Protein AF-A0A651HF31-F1 (afdb_monomer_lite)

pLDDT: mean 86.73, std 5.64, range [63.97, 93.12]

Secondary structure (DSSP, 8-state):
-GGGGT-EEEEEE-TT-TT-EEEEEE-S-HHHHHHHHTSHHHHHHHHHTT--GGG---------

Radius of gyration: 12.78 Å; chains: 1; bounding box: 28×28×31 Å

Sequence (64 aa):
MFGRIGVTARIFRAPGHPNLTGLIFEVPDMDQFQSFMASEEVAHAMQEDRLKVETVRVLGEITP

Foldseek 3Di:
DCVVQVKDKDWDADDPCRLDIDIDIDHPDPVVVVVVCPDPVVVVVCVVNVPDPVPDDDDDDDDD

Structure (mmCIF, N/CA/C/O backbone):
data_AF-A0A651HF31-F1
#
_entry.id   AF-A0A651HF31-F1
#
loop_
_atom_site.group_PDB
_atom_site.id
_atom_site.type_symbol
_atom_site.label_atom_id
_atom_site.label_alt_id
_atom_site.label_comp_id
_atom_site.label_asym_id
_atom_site.label_entity_id
_atom_site.label_seq_id
_atom_site.pdbx_PDB_ins_code
_atom_site.Cartn_x
_atom_site.Cartn_y
_atom_site.Cartn_z
_atom_site.occupancy
_atom_site.B_iso_or_equiv
_atom_site.auth_seq_id
_atom_site.auth_comp_id
_atom_site.auth_asym_id
_atom_site.auth_atom_id
_atom_site.pdbx_PDB_model_num
ATOM 1 N N . MET A 1 1 ? 8.674 -0.114 10.137 1.00 85.44 1 MET A N 1
ATOM 2 C CA . MET A 1 1 ? 7.623 0.904 10.333 1.00 85.44 1 MET A CA 1
ATOM 3 C C . MET A 1 1 ? 6.242 0.249 10.491 1.00 85.44 1 MET A C 1
ATOM 5 O O . MET A 1 1 ? 5.781 0.159 11.619 1.00 85.44 1 MET A O 1
ATOM 9 N N . PHE A 1 2 ? 5.644 -0.312 9.432 1.00 87.25 2 PHE A N 1
ATOM 10 C CA . PHE A 1 2 ? 4.287 -0.902 9.433 1.00 87.25 2 PHE A CA 1
ATOM 11 C C . PHE A 1 2 ? 3.994 -1.986 10.491 1.00 87.25 2 PHE A C 1
ATOM 13 O O . PHE A 1 2 ? 2.882 -2.054 10.999 1.00 87.25 2 PHE A O 1
ATOM 20 N N . GLY A 1 3 ? 4.991 -2.767 10.921 1.00 88.25 3 GLY A N 1
ATOM 21 C CA . GLY A 1 3 ? 4.793 -3.771 11.977 1.00 88.25 3 GLY A CA 1
ATOM 22 C C . GLY A 1 3 ? 4.308 -3.211 13.327 1.00 88.25 3 GLY A C 1
ATOM 23 O O . GLY A 1 3 ? 3.749 -3.961 14.118 1.00 88.25 3 GLY A O 1
ATOM 24 N N . ARG A 1 4 ? 4.465 -1.901 13.594 1.00 91.81 4 ARG A N 1
ATOM 25 C CA . ARG A 1 4 ? 3.956 -1.259 14.826 1.00 91.81 4 ARG A CA 1
ATOM 26 C C . ARG A 1 4 ? 2.424 -1.200 14.888 1.00 91.81 4 ARG A C 1
ATOM 28 O O . ARG A 1 4 ? 1.881 -1.135 15.981 1.00 91.81 4 ARG A O 1
ATOM 35 N N . ILE A 1 5 ? 1.759 -1.231 13.732 1.00 92.19 5 ILE A N 1
ATOM 36 C CA . ILE A 1 5 ? 0.293 -1.254 13.592 1.00 92.19 5 ILE A CA 1
ATOM 37 C C . ILE A 1 5 ? -0.216 -2.649 13.185 1.00 92.19 5 ILE A C 1
ATOM 39 O O . ILE A 1 5 ? -1.284 -2.796 12.604 1.00 92.19 5 ILE A O 1
ATOM 43 N N . GLY A 1 6 ? 0.591 -3.692 13.416 1.00 92.00 6 GLY A N 1
ATOM 44 C CA . GLY A 1 6 ? 0.227 -5.079 13.109 1.00 92.00 6 GLY A CA 1
ATOM 45 C C . GLY A 1 6 ? 0.181 -5.432 11.619 1.00 92.00 6 GLY A C 1
ATOM 46 O O . GLY A 1 6 ? -0.188 -6.552 11.283 1.00 92.00 6 GLY A O 1
ATOM 47 N N . VAL A 1 7 ? 0.572 -4.516 10.727 1.00 91.94 7 VAL A N 1
ATOM 48 C CA . VAL A 1 7 ? 0.581 -4.758 9.280 1.00 91.94 7 VAL A CA 1
ATOM 49 C C . VAL A 1 7 ? 1.767 -5.636 8.893 1.00 91.94 7 VAL A C 1
ATOM 51 O O . VAL A 1 7 ? 2.920 -5.321 9.216 1.00 91.94 7 VAL A O 1
ATOM 54 N N . THR A 1 8 ? 1.495 -6.705 8.146 1.00 93.12 8 THR A N 1
ATOM 55 C CA . THR A 1 8 ? 2.522 -7.545 7.511 1.00 93.12 8 THR A CA 1
ATOM 56 C C . THR A 1 8 ? 2.613 -7.218 6.022 1.00 93.12 8 THR A C 1
ATOM 58 O O . THR A 1 8 ? 1.668 -6.701 5.428 1.00 93.12 8 THR A O 1
ATOM 61 N N . ALA A 1 9 ? 3.774 -7.470 5.411 1.00 90.25 9 ALA A N 1
ATOM 62 C CA . ALA A 1 9 ? 4.023 -7.138 4.014 1.00 90.25 9 ALA A CA 1
ATOM 63 C C . ALA A 1 9 ? 4.700 -8.290 3.277 1.00 90.25 9 ALA A C 1
ATOM 65 O O . ALA A 1 9 ? 5.699 -8.841 3.745 1.00 90.25 9 ALA A O 1
ATOM 66 N N . ARG A 1 10 ? 4.213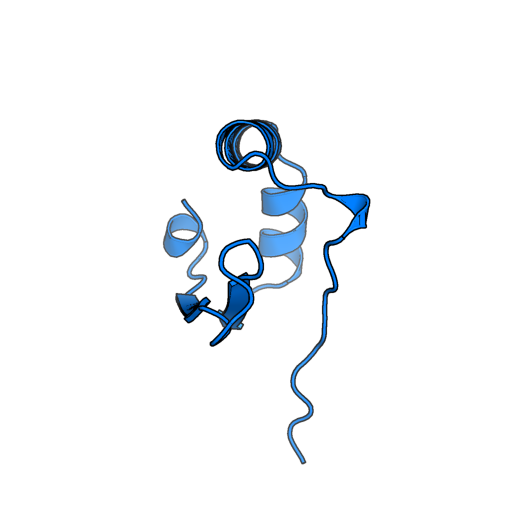 -8.593 2.076 1.00 91.75 10 ARG A N 1
ATOM 67 C CA . ARG A 1 10 ? 4.898 -9.444 1.101 1.00 91.75 10 ARG A CA 1
ATOM 68 C C . ARG A 1 10 ? 5.355 -8.571 -0.058 1.00 91.75 10 ARG A C 1
ATOM 70 O O . ARG A 1 10 ? 4.542 -7.888 -0.677 1.00 91.75 10 ARG A O 1
ATOM 77 N N . ILE A 1 11 ? 6.658 -8.586 -0.326 1.00 90.19 11 ILE A N 1
ATOM 78 C CA . ILE A 1 11 ? 7.306 -7.708 -1.305 1.00 90.19 11 ILE A CA 1
ATOM 79 C C . ILE A 1 11 ? 7.688 -8.518 -2.540 1.00 90.19 11 ILE A C 1
ATOM 81 O O . ILE A 1 11 ? 8.305 -9.577 -2.436 1.00 90.19 11 ILE A O 1
ATOM 85 N N . PHE A 1 12 ? 7.356 -7.992 -3.712 1.00 89.81 12 PHE A N 1
ATOM 86 C CA . PHE A 1 12 ? 7.608 -8.607 -5.007 1.00 89.81 12 PHE A CA 1
ATOM 87 C C . PHE A 1 12 ? 8.445 -7.661 -5.858 1.00 89.81 12 PHE A C 1
ATOM 89 O O . PHE A 1 12 ? 8.125 -6.481 -5.990 1.00 89.81 12 PHE A O 1
ATOM 96 N N . ARG A 1 13 ? 9.500 -8.180 -6.483 1.00 88.62 13 ARG A N 1
ATOM 97 C CA . ARG A 1 13 ? 10.283 -7.440 -7.476 1.00 88.62 13 ARG A CA 1
ATOM 98 C C . ARG A 1 13 ? 9.859 -7.884 -8.868 1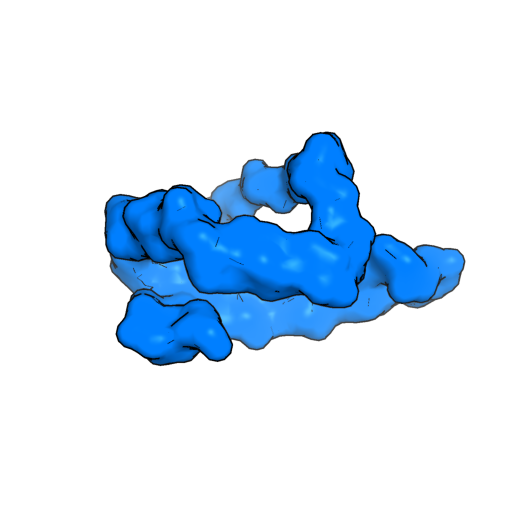.00 88.62 13 ARG A C 1
ATOM 100 O O . ARG A 1 13 ? 9.838 -9.082 -9.141 1.00 88.62 13 ARG A O 1
ATOM 107 N N . ALA A 1 14 ? 9.543 -6.937 -9.745 1.00 89.00 14 ALA A N 1
ATOM 108 C CA . ALA A 1 14 ? 9.130 -7.266 -11.102 1.00 89.00 14 ALA A CA 1
ATOM 109 C C . ALA A 1 14 ? 10.307 -7.814 -11.937 1.00 89.00 14 ALA A C 1
ATOM 111 O O . ALA A 1 14 ? 11.333 -7.133 -12.065 1.00 89.00 14 ALA A O 1
ATOM 112 N N . PRO A 1 15 ? 10.180 -9.006 -12.554 1.00 86.75 15 PRO A N 1
ATOM 113 C CA . PRO A 1 15 ? 11.181 -9.510 -13.487 1.00 86.75 15 PRO A CA 1
ATOM 114 C C . PRO A 1 15 ? 11.232 -8.600 -14.725 1.00 86.75 15 PRO A C 1
ATOM 116 O O . PRO A 1 15 ? 10.260 -8.504 -15.465 1.00 86.75 15 PRO A O 1
ATOM 119 N N . GLY A 1 16 ? 12.343 -7.887 -14.927 1.00 92.12 16 GLY A N 1
ATOM 120 C CA . GLY A 1 16 ? 12.544 -6.984 -16.073 1.00 92.12 16 GLY A CA 1
ATOM 121 C C . GLY A 1 16 ? 12.204 -5.507 -15.835 1.00 92.12 16 GLY A C 1
ATOM 122 O O . GLY A 1 16 ? 12.573 -4.668 -16.652 1.00 92.12 16 GLY A O 1
ATOM 123 N N . HIS A 1 17 ? 11.590 -5.157 -14.700 1.00 87.69 17 HIS A N 1
ATOM 124 C CA . HIS A 1 17 ? 11.281 -3.767 -14.342 1.00 87.69 17 HIS A CA 1
ATOM 125 C C . HIS A 1 17 ? 11.826 -3.444 -12.942 1.00 87.69 17 HIS A C 1
ATOM 127 O O . HIS A 1 17 ? 11.070 -3.444 -11.974 1.00 87.69 17 HIS A O 1
ATOM 133 N N . PRO A 1 18 ? 13.135 -3.160 -12.798 1.00 84.88 18 PRO A N 1
ATOM 134 C CA . PRO A 1 18 ? 13.795 -3.040 -11.491 1.00 84.88 18 PRO A CA 1
ATOM 135 C C . PRO A 1 18 ? 13.262 -1.897 -10.612 1.00 84.88 18 PRO A C 1
ATOM 137 O O . PRO A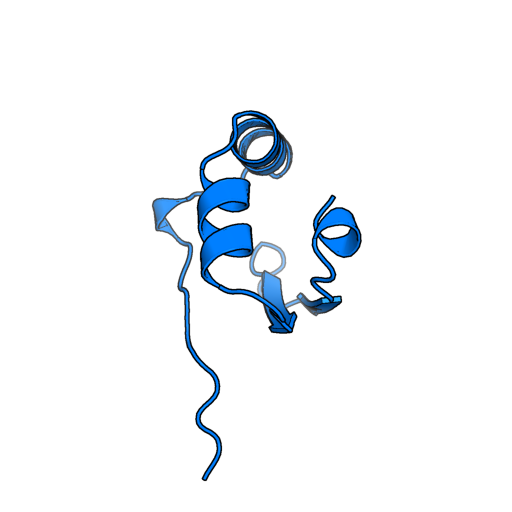 1 18 ? 13.451 -1.931 -9.401 1.00 84.88 18 PRO A O 1
ATOM 140 N N . ASN A 1 19 ? 12.576 -0.921 -11.213 1.00 86.19 19 ASN A N 1
ATOM 141 C CA . ASN A 1 19 ? 11.957 0.211 -10.518 1.00 86.19 19 ASN A CA 1
ATOM 142 C C . ASN A 1 19 ? 10.482 -0.039 -10.151 1.00 86.19 19 ASN A C 1
ATOM 144 O O . ASN A 1 19 ? 9.811 0.877 -9.686 1.00 86.19 19 ASN A O 1
ATOM 148 N N . LEU A 1 20 ? 9.958 -1.244 -10.405 1.00 86.94 20 LEU A N 1
ATOM 149 C CA . LEU A 1 20 ? 8.602 -1.640 -10.043 1.00 86.94 20 LEU A CA 1
ATOM 150 C C . LEU A 1 20 ? 8.648 -2.661 -8.902 1.00 86.94 20 LEU A C 1
ATOM 152 O O . LEU A 1 20 ? 9.214 -3.753 -9.036 1.00 86.94 20 LEU A O 1
ATOM 156 N N . THR A 1 21 ? 7.986 -2.312 -7.805 1.00 87.56 21 THR A N 1
ATOM 157 C CA . THR A 1 21 ? 7.811 -3.171 -6.634 1.00 87.56 21 THR A CA 1
ATOM 158 C C . THR A 1 21 ? 6.323 -3.416 -6.424 1.00 87.56 21 THR A C 1
ATOM 160 O O . THR A 1 21 ? 5.541 -2.471 -6.358 1.00 87.56 21 THR A O 1
ATOM 163 N N . GLY A 1 22 ? 5.934 -4.685 -6.327 1.00 88.56 22 GLY A N 1
ATOM 164 C CA . GLY A 1 22 ? 4.607 -5.088 -5.873 1.00 88.56 22 GLY A CA 1
ATOM 165 C C . GLY A 1 22 ? 4.611 -5.302 -4.363 1.00 88.56 22 GLY A C 1
ATOM 166 O O . GLY A 1 22 ? 5.581 -5.827 -3.817 1.00 88.56 22 GLY A O 1
ATOM 167 N N . LEU A 1 23 ? 3.530 -4.919 -3.691 1.00 88.19 23 LEU A N 1
ATOM 168 C CA . LEU A 1 23 ? 3.337 -5.124 -2.258 1.00 88.19 23 LEU A CA 1
ATOM 169 C C . LEU A 1 23 ? 1.963 -5.751 -2.029 1.00 88.19 23 LEU A C 1
ATOM 171 O O . LEU A 1 23 ? 0.982 -5.311 -2.623 1.00 88.19 23 LEU A O 1
ATOM 175 N N . ILE A 1 24 ? 1.896 -6.749 -1.154 1.00 89.19 24 ILE A N 1
ATOM 176 C CA . ILE A 1 24 ? 0.646 -7.175 -0.516 1.00 89.19 24 ILE A CA 1
ATOM 177 C C . ILE A 1 24 ? 0.781 -6.830 0.959 1.00 89.19 24 ILE A C 1
ATOM 179 O O . ILE A 1 24 ? 1.721 -7.303 1.602 1.00 89.19 24 ILE A O 1
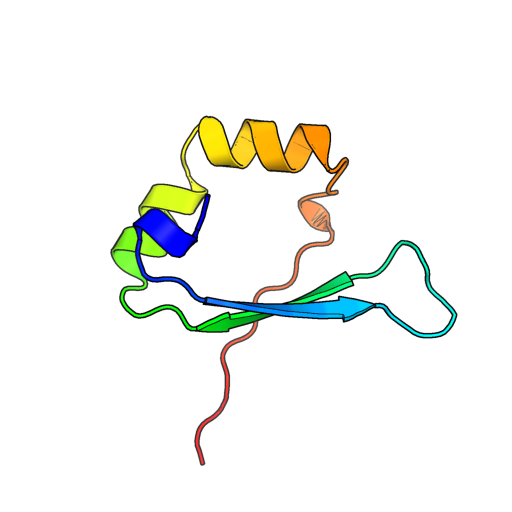ATOM 183 N N . PHE A 1 25 ? -0.132 -6.007 1.470 1.00 88.81 25 PHE A N 1
ATOM 184 C CA . PHE A 1 25 ? -0.234 -5.712 2.893 1.00 88.81 25 PHE A CA 1
ATOM 185 C C . PHE A 1 25 ? -1.406 -6.474 3.493 1.00 88.81 25 PHE A C 1
ATOM 187 O O . PHE A 1 25 ? -2.531 -6.344 3.016 1.00 88.81 25 PHE A O 1
ATOM 194 N N . GLU A 1 26 ? -1.151 -7.221 4.561 1.00 90.38 26 GLU A N 1
ATOM 195 C CA . GLU A 1 26 ? -2.225 -7.704 5.424 1.00 90.38 26 GLU A CA 1
ATOM 196 C C . GLU A 1 26 ? -2.456 -6.632 6.480 1.00 90.38 26 GLU A C 1
ATOM 198 O O . GLU A 1 26 ? -1.581 -6.351 7.305 1.00 90.38 26 GLU A O 1
ATOM 203 N N . VAL A 1 27 ? -3.615 -5.985 6.400 1.00 90.19 27 VAL A N 1
ATOM 204 C CA . VAL A 1 27 ? -3.967 -4.854 7.253 1.00 90.19 27 VAL A CA 1
ATOM 205 C C . VAL A 1 27 ? -5.056 -5.291 8.230 1.00 90.19 27 VAL A C 1
ATOM 207 O O . VAL A 1 27 ? -6.183 -5.523 7.796 1.00 90.19 27 VAL A O 1
ATOM 210 N N . PRO A 1 28 ? -4.752 -5.412 9.535 1.00 90.81 28 PRO A N 1
ATOM 211 C CA . PRO A 1 28 ? -5.738 -5.858 10.519 1.00 90.81 28 PRO A CA 1
ATOM 212 C C . PRO A 1 28 ? -6.785 -4.782 10.848 1.00 90.81 28 PRO A C 1
ATOM 214 O O . PRO A 1 28 ? -7.907 -5.119 11.213 1.00 90.81 28 PRO A O 1
ATOM 217 N N . ASP A 1 29 ? -6.426 -3.501 10.713 1.00 91.88 29 ASP A N 1
ATOM 218 C CA . ASP A 1 29 ? -7.289 -2.344 10.970 1.00 91.88 29 ASP A CA 1
ATOM 219 C C . ASP A 1 29 ? -7.039 -1.266 9.902 1.00 91.88 29 ASP A C 1
ATOM 221 O O . ASP A 1 29 ? -5.965 -0.657 9.832 1.00 91.88 29 ASP A O 1
ATOM 225 N N . MET A 1 30 ? -8.038 -1.047 9.044 1.00 88.75 30 MET A N 1
ATOM 226 C CA . MET A 1 30 ? -7.944 -0.102 7.931 1.00 88.75 30 MET A CA 1
ATOM 227 C C . MET A 1 30 ? -7.978 1.365 8.365 1.00 88.75 30 MET A C 1
ATOM 229 O O . MET A 1 30 ? -7.400 2.198 7.663 1.00 88.75 30 MET A O 1
ATOM 233 N N . ASP A 1 31 ? -8.610 1.701 9.488 1.00 92.56 31 ASP A N 1
ATOM 234 C CA . ASP A 1 31 ? -8.691 3.083 9.973 1.00 92.56 31 ASP A CA 1
ATOM 235 C C . ASP A 1 31 ? -7.363 3.492 10.613 1.00 92.56 31 ASP A C 1
ATOM 237 O O . ASP A 1 31 ? -6.827 4.580 10.352 1.00 92.56 31 ASP A O 1
ATOM 241 N N . GLN A 1 32 ? -6.770 2.579 11.388 1.00 92.88 32 GLN A N 1
ATOM 242 C CA . GLN A 1 32 ? -5.425 2.755 11.924 1.00 92.88 32 GLN A CA 1
ATOM 243 C C . GLN A 1 32 ? -4.391 2.847 10.797 1.00 92.88 32 GLN A C 1
ATOM 245 O O . GLN A 1 32 ? -3.517 3.714 10.838 1.00 92.88 32 GLN A O 1
ATOM 250 N N . PHE A 1 33 ? -4.507 2.006 9.764 1.00 90.19 33 PHE A N 1
ATOM 251 C CA . PHE A 1 33 ? -3.628 2.067 8.597 1.00 90.19 33 PHE A CA 1
ATOM 252 C C . PHE A 1 33 ? -3.737 3.399 7.851 1.00 90.19 33 PHE A C 1
ATOM 254 O O . PHE A 1 33 ? -2.713 4.009 7.553 1.00 90.19 33 PHE A O 1
ATOM 261 N N . GLN A 1 34 ? -4.948 3.895 7.590 1.00 89.69 34 GLN A N 1
ATOM 262 C CA . GLN A 1 34 ? -5.142 5.189 6.926 1.00 89.69 34 GLN A CA 1
ATOM 263 C C . GLN A 1 34 ? -4.567 6.348 7.745 1.00 89.69 34 GLN A C 1
ATOM 265 O O . GLN A 1 34 ? -3.848 7.188 7.203 1.00 89.69 34 GLN A O 1
ATOM 270 N N . SER A 1 35 ? -4.817 6.355 9.056 1.00 92.00 35 SER A N 1
ATOM 271 C CA . SER A 1 35 ? -4.260 7.362 9.968 1.00 92.00 35 SER A CA 1
ATOM 272 C C . SER A 1 35 ? -2.732 7.329 9.970 1.00 92.00 35 SER A C 1
ATOM 274 O O . SER A 1 35 ? -2.075 8.367 9.963 1.00 92.00 35 SER A O 1
ATOM 276 N N . PHE A 1 36 ? -2.157 6.127 9.923 1.00 90.56 36 PHE A N 1
ATOM 277 C CA . PHE A 1 36 ? -0.719 5.935 9.842 1.00 90.56 36 PHE A CA 1
ATOM 278 C C . PHE A 1 36 ? -0.137 6.446 8.522 1.00 90.56 36 PHE A C 1
ATOM 280 O O . PHE A 1 36 ? 0.852 7.176 8.530 1.00 90.56 36 PHE A O 1
ATOM 287 N N . MET A 1 37 ? -0.779 6.127 7.395 1.00 87.56 37 MET A N 1
ATOM 288 C CA . MET A 1 37 ? -0.377 6.573 6.056 1.00 87.56 37 MET A CA 1
ATOM 289 C C . MET A 1 37 ? -0.428 8.098 5.882 1.00 87.56 37 MET A C 1
ATOM 291 O O . MET A 1 37 ? 0.303 8.630 5.051 1.00 87.56 37 MET A O 1
ATOM 295 N N . ALA A 1 38 ? -1.245 8.801 6.671 1.00 89.50 38 ALA A N 1
ATOM 296 C CA . ALA A 1 38 ? -1.324 10.263 6.687 1.00 89.50 38 ALA A CA 1
ATOM 297 C C . ALA A 1 38 ? -0.243 10.944 7.555 1.00 89.50 38 ALA A C 1
ATOM 299 O O . ALA A 1 38 ? -0.196 12.173 7.618 1.00 89.50 38 ALA A O 1
ATOM 300 N N . SER A 1 39 ? 0.607 10.178 8.244 1.00 90.88 39 SER A N 1
ATOM 301 C CA . SER A 1 39 ? 1.639 10.729 9.129 1.00 90.88 39 SER A CA 1
ATOM 302 C C . SER A 1 39 ? 2.866 11.255 8.376 1.00 90.88 39 SER A C 1
ATOM 304 O O . SER A 1 39 ? 3.228 10.772 7.300 1.00 90.88 39 SER A O 1
ATOM 306 N N . GLU A 1 40 ? 3.568 12.212 8.992 1.00 90.94 40 GLU A N 1
ATOM 307 C CA . GLU A 1 40 ? 4.833 12.747 8.467 1.00 90.94 40 GLU A CA 1
ATOM 308 C C . GLU A 1 40 ? 5.923 11.673 8.344 1.00 90.94 40 GLU A C 1
ATOM 310 O O . GLU A 1 40 ? 6.733 11.727 7.422 1.00 90.94 40 GLU A O 1
ATOM 315 N N . GLU A 1 41 ? 5.923 10.665 9.227 1.00 90.38 41 GLU A N 1
ATOM 316 C CA . GLU A 1 41 ? 6.879 9.551 9.175 1.00 90.38 41 GLU A CA 1
ATOM 317 C C . GLU A 1 41 ? 6.750 8.779 7.855 1.00 90.38 41 GLU A C 1
ATOM 319 O O . GLU A 1 41 ? 7.751 8.505 7.190 1.00 90.38 41 GLU A O 1
ATOM 324 N N . VAL A 1 42 ? 5.517 8.471 7.439 1.00 87.56 42 VAL A N 1
ATOM 325 C CA . VAL A 1 42 ? 5.264 7.775 6.172 1.00 87.56 42 VAL A CA 1
ATOM 326 C C . VAL A 1 42 ? 5.624 8.660 4.984 1.00 87.56 42 VAL A C 1
ATOM 328 O O . VAL A 1 42 ? 6.256 8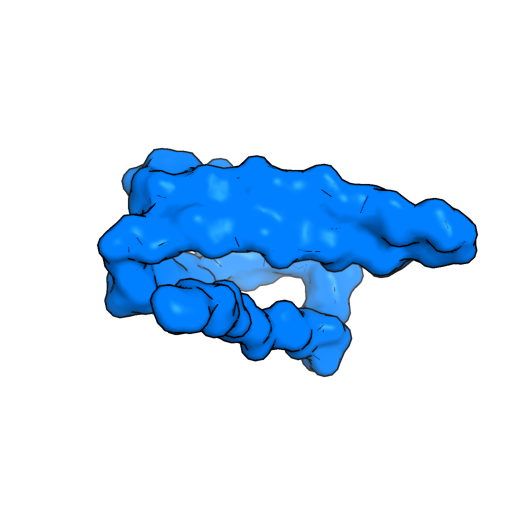.181 4.043 1.00 87.56 42 VAL A O 1
ATOM 331 N N . ALA A 1 43 ? 5.277 9.949 5.031 1.00 86.81 43 ALA A N 1
ATOM 332 C CA . ALA A 1 43 ? 5.630 10.893 3.973 1.00 86.81 43 ALA A CA 1
ATOM 333 C C . ALA A 1 43 ? 7.155 10.993 3.781 1.00 86.81 43 ALA A C 1
ATOM 335 O O . ALA A 1 43 ? 7.640 10.974 2.648 1.00 86.81 43 ALA A O 1
ATOM 336 N N . HIS A 1 44 ? 7.913 11.028 4.880 1.00 89.12 44 HIS A N 1
ATOM 337 C CA . HIS A 1 44 ? 9.372 11.043 4.841 1.00 89.12 44 HIS A CA 1
ATOM 338 C C . HIS A 1 44 ? 9.941 9.741 4.267 1.00 89.12 44 HIS A C 1
ATOM 340 O O . HIS A 1 44 ? 10.760 9.787 3.351 1.00 89.12 44 HIS A O 1
ATOM 346 N N . ALA A 1 45 ? 9.446 8.584 4.719 1.00 87.38 45 ALA A N 1
ATOM 347 C CA . ALA A 1 45 ? 9.873 7.286 4.199 1.00 87.38 45 ALA A CA 1
ATOM 348 C C . ALA A 1 45 ? 9.609 7.150 2.686 1.00 87.38 45 ALA A C 1
ATOM 350 O O . ALA A 1 45 ? 10.474 6.700 1.938 1.00 87.38 45 ALA A O 1
ATOM 351 N N . MET A 1 46 ? 8.447 7.607 2.204 1.00 87.44 46 MET A N 1
ATOM 352 C CA . MET A 1 46 ? 8.133 7.625 0.769 1.00 87.44 46 MET A CA 1
ATOM 353 C C . MET A 1 46 ? 9.104 8.504 -0.029 1.00 87.44 46 MET A C 1
ATOM 355 O O . MET A 1 46 ? 9.480 8.153 -1.150 1.00 87.44 46 MET A O 1
ATOM 359 N N . GLN A 1 47 ? 9.522 9.639 0.537 1.00 87.50 47 GLN A N 1
ATOM 360 C CA . GLN A 1 47 ? 10.497 10.528 -0.087 1.00 87.50 47 GLN A CA 1
ATOM 361 C C . GLN A 1 47 ? 11.891 9.887 -0.154 1.00 87.50 47 GLN A C 1
ATOM 363 O O . GLN A 1 47 ? 12.541 9.967 -1.201 1.00 87.50 47 GLN A O 1
ATOM 368 N N . GLU A 1 48 ? 12.342 9.239 0.923 1.00 88.81 48 GLU A N 1
ATOM 369 C CA . GLU A 1 48 ? 13.619 8.514 0.966 1.00 88.81 48 GLU A CA 1
ATOM 370 C C . GLU A 1 48 ? 13.659 7.371 -0.058 1.00 88.81 48 GLU A C 1
ATOM 372 O O . GLU A 1 48 ? 14.631 7.245 -0.809 1.00 88.81 48 GLU A O 1
ATOM 377 N N . ASP A 1 49 ? 12.558 6.624 -0.180 1.00 83.38 49 ASP A N 1
ATOM 378 C CA . ASP A 1 49 ? 12.384 5.551 -1.167 1.00 83.38 49 ASP A CA 1
ATOM 379 C C . ASP A 1 49 ? 12.226 6.069 -2.610 1.00 83.38 49 ASP A C 1
ATOM 381 O O . ASP A 1 49 ? 12.157 5.283 -3.560 1.00 83.38 49 ASP A O 1
ATOM 385 N N . ARG A 1 50 ? 12.183 7.398 -2.805 1.00 86.88 50 ARG A N 1
ATOM 386 C CA . ARG A 1 50 ? 11.910 8.071 -4.089 1.00 86.88 50 ARG A CA 1
ATOM 387 C C . ARG A 1 50 ? 10.619 7.570 -4.738 1.00 86.88 50 ARG A C 1
ATOM 389 O O . ARG A 1 50 ? 10.512 7.497 -5.969 1.00 86.88 50 ARG A O 1
ATOM 396 N N . LEU A 1 51 ? 9.640 7.226 -3.904 1.00 85.50 51 LEU A N 1
ATOM 397 C CA . LEU A 1 51 ? 8.341 6.755 -4.341 1.00 85.50 51 LEU A CA 1
ATOM 398 C C . LEU A 1 51 ? 7.583 7.903 -5.005 1.00 85.50 51 LEU A C 1
ATOM 400 O O . LEU A 1 51 ? 7.326 8.948 -4.411 1.00 85.50 51 LEU A O 1
ATOM 404 N N . LYS A 1 52 ? 7.175 7.677 -6.249 1.00 82.50 52 LYS A N 1
ATOM 405 C CA . LYS A 1 52 ? 6.260 8.566 -6.958 1.00 82.50 52 LYS A CA 1
ATOM 406 C C . LYS A 1 52 ? 4.837 8.259 -6.517 1.00 82.50 52 LYS A C 1
ATOM 408 O O . LYS A 1 52 ? 4.256 7.273 -6.975 1.00 82.50 52 LYS A O 1
ATOM 413 N N . VAL A 1 53 ? 4.289 9.063 -5.610 1.00 76.75 53 VAL A N 1
ATOM 414 C CA . VAL A 1 53 ? 2.963 8.835 -5.006 1.00 76.75 53 VAL A CA 1
ATOM 415 C C . VAL A 1 53 ? 1.872 8.687 -6.075 1.00 76.75 53 VAL A C 1
ATOM 417 O O . VAL A 1 53 ? 1.001 7.831 -5.956 1.00 76.75 53 VAL A O 1
ATOM 420 N N . GLU A 1 54 ? 1.968 9.418 -7.186 1.00 79.25 54 GLU A N 1
ATOM 421 C CA . GLU A 1 54 ? 1.040 9.341 -8.321 1.00 79.25 54 GLU A CA 1
ATOM 422 C C . GLU A 1 54 ? 1.031 7.976 -9.044 1.00 79.25 54 GLU A C 1
ATOM 424 O O . GLU A 1 54 ? 0.080 7.625 -9.755 1.00 79.25 54 GLU A O 1
ATOM 429 N N . THR A 1 55 ? 2.084 7.177 -8.858 1.00 81.50 55 THR A N 1
ATOM 430 C CA . THR A 1 55 ? 2.209 5.826 -9.428 1.00 81.50 55 THR A CA 1
ATOM 431 C C . THR A 1 55 ? 1.643 4.738 -8.519 1.00 81.50 55 THR A C 1
ATOM 433 O O . THR A 1 55 ? 1.452 3.611 -8.975 1.00 81.50 55 THR A O 1
ATOM 436 N N . VAL A 1 56 ? 1.312 5.062 -7.264 1.00 79.19 56 VAL A N 1
ATOM 437 C CA . VAL A 1 56 ? 0.751 4.101 -6.311 1.00 79.19 56 VAL A CA 1
ATOM 438 C C . VAL A 1 56 ? -0.639 3.665 -6.771 1.00 79.19 56 VAL A C 1
ATOM 440 O O . VAL A 1 56 ? -1.455 4.459 -7.249 1.00 79.19 56 VAL A O 1
ATOM 443 N N . ARG A 1 57 ? -0.908 2.366 -6.655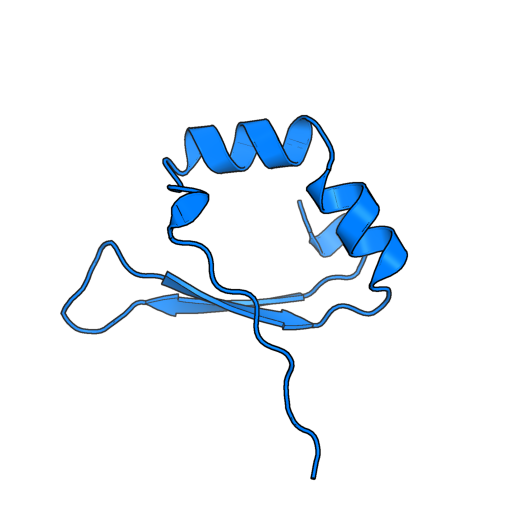 1.00 78.69 57 ARG A N 1
ATOM 444 C CA . ARG A 1 57 ? -2.221 1.760 -6.882 1.00 78.69 57 ARG A CA 1
ATOM 445 C C . ARG A 1 57 ? -2.552 0.915 -5.661 1.00 78.69 57 ARG A C 1
ATOM 447 O O . ARG A 1 57 ? -1.748 0.074 -5.272 1.00 78.69 57 ARG A O 1
ATOM 454 N N . VAL A 1 58 ? -3.713 1.159 -5.063 1.00 78.62 58 VAL A N 1
ATOM 455 C CA . VAL A 1 58 ? -4.218 0.403 -3.912 1.00 78.62 58 VAL A CA 1
ATOM 456 C C . VAL A 1 58 ? -5.358 -0.474 -4.404 1.00 78.62 58 VAL A C 1
ATOM 458 O O . VAL A 1 58 ? -6.280 0.020 -5.049 1.00 78.62 58 VAL A O 1
ATOM 461 N N . LEU A 1 59 ? -5.264 -1.772 -4.139 1.00 75.94 59 LEU A N 1
ATOM 462 C CA . LEU A 1 59 ? -6.229 -2.781 -4.562 1.00 75.94 59 LEU A CA 1
ATOM 463 C C . LEU A 1 59 ? -6.607 -3.618 -3.337 1.00 75.94 59 LEU A C 1
ATOM 465 O O . LEU A 1 59 ? -5.742 -3.918 -2.517 1.00 75.94 59 LEU A O 1
ATOM 469 N N . GLY A 1 60 ? -7.884 -3.976 -3.212 1.00 76.69 60 GLY A N 1
ATOM 470 C CA . GLY A 1 60 ? -8.352 -4.924 -2.202 1.00 76.69 60 GLY A CA 1
ATOM 471 C C . GLY A 1 60 ? -8.295 -6.352 -2.736 1.00 76.69 60 GLY A C 1
ATOM 472 O O . GLY A 1 60 ? -8.572 -6.579 -3.916 1.00 76.69 60 GLY A O 1
ATOM 473 N N . GLU A 1 61 ? -7.938 -7.306 -1.879 1.00 75.88 61 GLU A N 1
ATOM 474 C CA . GLU A 1 61 ? -8.089 -8.723 -2.203 1.00 75.88 61 GLU A CA 1
ATOM 475 C C . GLU A 1 61 ? -9.582 -9.062 -2.315 1.00 75.88 61 GLU A C 1
ATOM 477 O O . GLU A 1 61 ? -10.383 -8.683 -1.461 1.00 75.88 61 GLU A O 1
ATOM 482 N N . ILE A 1 62 ? -9.964 -9.752 -3.392 1.00 81.25 62 ILE A N 1
ATOM 483 C CA . ILE A 1 62 ? -11.300 -10.334 -3.513 1.00 81.25 62 ILE A CA 1
ATOM 484 C C . ILE A 1 62 ? -11.231 -11.712 -2.865 1.00 81.25 62 ILE A C 1
ATOM 486 O O . ILE A 1 62 ? -10.576 -12.603 -3.405 1.00 81.25 62 ILE A O 1
ATOM 490 N N . THR A 1 63 ? -11.920 -11.891 -1.741 1.00 72.56 63 THR A N 1
ATOM 491 C CA . THR A 1 63 ? -12.178 -13.217 -1.172 1.00 72.56 63 THR A CA 1
ATOM 492 C C . THR A 1 63 ? -13.471 -13.755 -1.802 1.00 72.56 63 THR A C 1
ATOM 494 O O . THR A 1 63 ? -14.506 -13.109 -1.628 1.00 72.56 63 THR A O 1
ATOM 497 N N . PRO A 1 64 ? -13.431 -14.851 -2.584 1.00 63.97 64 PRO A N 1
ATOM 498 C CA . PRO A 1 64 ? -14.619 -15.435 -3.216 1.00 63.97 64 PRO A CA 1
ATOM 499 C C . PRO A 1 64 ? -15.659 -15.959 -2.223 1.00 63.97 64 PRO A C 1
ATOM 501 O O . PRO A 1 64 ? -15.255 -16.424 -1.132 1.00 63.97 64 PRO A O 1
#